Protein AF-K1SUA3-F1 (afdb_monomer_lite)

Structure (mmCIF, N/CA/C/O backbone):
data_AF-K1SUA3-F1
#
_entry.id   AF-K1SUA3-F1
#
loop_
_atom_site.group_PDB
_atom_site.id
_atom_site.type_symbol
_atom_site.label_atom_id
_atom_sit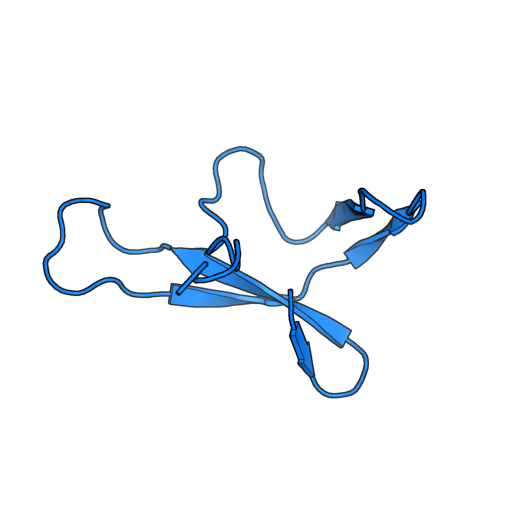e.label_alt_id
_atom_site.label_comp_id
_atom_site.label_asym_id
_atom_site.label_entity_id
_atom_site.label_seq_id
_atom_site.pdbx_PDB_ins_code
_atom_site.Cartn_x
_atom_site.Cartn_y
_atom_site.Cartn_z
_atom_site.occupancy
_atom_site.B_iso_or_equiv
_atom_site.auth_seq_id
_atom_site.auth_comp_id
_atom_site.auth_asym_id
_atom_sit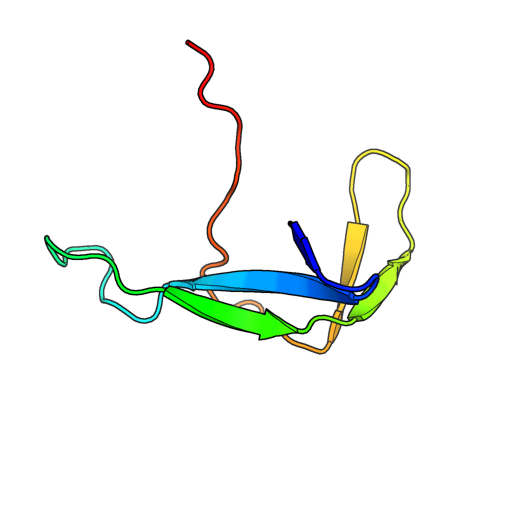e.auth_atom_id
_atom_site.pdbx_PDB_model_num
ATOM 1 N N . MET A 1 1 ? 2.680 4.756 -0.898 1.00 64.56 1 MET A N 1
ATOM 2 C CA . MET A 1 1 ? 3.338 3.480 -1.238 1.00 64.56 1 MET A CA 1
ATOM 3 C C . MET A 1 1 ? 4.659 3.403 -0.494 1.00 64.56 1 MET A C 1
ATOM 5 O O . MET A 1 1 ? 5.314 4.433 -0.384 1.00 64.56 1 MET A O 1
ATOM 9 N N . GLN A 1 2 ? 5.009 2.242 0.055 1.00 71.56 2 GLN A N 1
ATOM 10 C CA . GLN A 1 2 ? 6.313 2.009 0.685 1.00 71.56 2 GLN A CA 1
ATOM 11 C C . GLN A 1 2 ? 7.067 0.921 -0.077 1.00 71.56 2 GLN A C 1
ATOM 13 O O . GLN A 1 2 ? 6.449 0.076 -0.721 1.00 71.56 2 GLN A O 1
ATOM 18 N N . PHE A 1 3 ? 8.394 0.969 -0.001 1.00 75.69 3 PHE A N 1
ATOM 19 C CA . PHE A 1 3 ? 9.278 -0.052 -0.544 1.00 75.69 3 PHE A CA 1
ATOM 20 C C . PHE A 1 3 ? 10.020 -0.678 0.629 1.00 75.69 3 PHE A C 1
ATOM 22 O O . PHE A 1 3 ? 10.912 -0.050 1.195 1.00 75.69 3 PHE A O 1
ATOM 29 N N . GLU A 1 4 ? 9.641 -1.894 1.007 1.00 74.75 4 GLU A N 1
ATOM 30 C CA . GLU A 1 4 ? 10.393 -2.674 1.989 1.00 74.75 4 GLU A CA 1
ATOM 31 C C . GLU A 1 4 ? 11.158 -3.770 1.254 1.00 74.75 4 GLU A C 1
ATOM 33 O O . GLU A 1 4 ? 10.599 -4.480 0.420 1.00 74.75 4 GLU A O 1
ATOM 38 N N . GLU A 1 5 ? 12.468 -3.855 1.501 1.00 78.25 5 GLU A N 1
ATOM 39 C CA . GLU A 1 5 ? 13.364 -4.840 0.868 1.00 78.25 5 GLU A CA 1
ATOM 40 C C . GLU A 1 5 ? 13.344 -4.812 -0.676 1.00 78.25 5 GLU A C 1
ATOM 42 O O . GLU A 1 5 ? 13.614 -5.808 -1.346 1.00 78.25 5 GLU A O 1
ATOM 47 N N . GLY A 1 6 ? 13.013 -3.656 -1.262 1.00 79.06 6 GLY A N 1
ATOM 48 C CA . GLY A 1 6 ? 12.908 -3.481 -2.713 1.00 79.06 6 GLY A CA 1
ATOM 49 C C . GLY A 1 6 ? 11.594 -3.975 -3.324 1.00 79.06 6 GLY A C 1
ATOM 50 O O . GLY A 1 6 ? 11.451 -3.935 -4.545 1.00 79.06 6 GLY A O 1
ATOM 51 N N . LYS A 1 7 ? 10.620 -4.402 -2.509 1.00 81.06 7 LYS A N 1
ATOM 52 C CA . LYS A 1 7 ? 9.277 -4.769 -2.970 1.00 81.06 7 LYS A CA 1
ATOM 53 C C . LYS A 1 7 ? 8.265 -3.673 -2.634 1.00 81.06 7 LYS A C 1
ATOM 55 O O . LYS A 1 7 ? 8.240 -3.189 -1.500 1.00 81.06 7 LYS A O 1
ATOM 60 N N . PRO A 1 8 ? 7.428 -3.263 -3.599 1.00 84.69 8 PRO A N 1
ATOM 61 C CA . PRO A 1 8 ? 6.391 -2.283 -3.344 1.00 84.69 8 PRO A CA 1
ATOM 62 C C . PRO A 1 8 ? 5.250 -2.911 -2.541 1.00 84.69 8 PRO A C 1
ATOM 64 O O . PRO A 1 8 ? 4.691 -3.942 -2.911 1.00 84.69 8 PRO A O 1
ATOM 67 N N . CYS A 1 9 ? 4.880 -2.255 -1.449 1.00 87.50 9 CYS A N 1
ATOM 68 C CA . CYS A 1 9 ? 3.783 -2.666 -0.585 1.00 87.50 9 CYS A CA 1
ATOM 69 C C . CYS A 1 9 ? 2.862 -1.484 -0.260 1.00 87.50 9 CYS A C 1
ATOM 71 O O . CYS A 1 9 ? 3.274 -0.314 -0.194 1.00 87.50 9 CYS A O 1
ATOM 73 N N . VAL A 1 10 ? 1.589 -1.800 -0.042 1.00 88.38 10 VAL A N 1
ATOM 74 C CA . VAL A 1 10 ? 0.551 -0.849 0.357 1.00 88.38 10 VAL A CA 1
ATOM 75 C C . VAL A 1 10 ? -0.159 -1.336 1.612 1.00 88.38 10 VAL A C 1
ATOM 77 O O . VAL A 1 10 ? -0.146 -2.519 1.934 1.00 88.38 10 VAL A O 1
ATOM 80 N N . TYR A 1 11 ? -0.770 -0.406 2.336 1.00 87.62 11 TYR A N 1
ATOM 81 C CA . TYR A 1 11 ? -1.579 -0.714 3.507 1.00 87.62 11 TYR A CA 1
ATOM 82 C C . TYR A 1 11 ? -3.040 -0.545 3.144 1.00 87.62 11 TYR A C 1
ATOM 84 O O . TYR A 1 11 ? -3.408 0.495 2.602 1.00 87.62 11 TYR A O 1
ATOM 92 N N . ILE A 1 12 ? -3.860 -1.540 3.439 1.00 88.62 12 ILE A N 1
ATOM 93 C CA . ILE A 1 12 ? -5.274 -1.555 3.078 1.00 88.62 12 ILE A CA 1
ATOM 94 C C . ILE A 1 12 ? -6.086 -1.508 4.354 1.00 88.62 12 ILE A C 1
ATOM 96 O O . ILE A 1 12 ? -5.818 -2.258 5.291 1.00 88.62 12 ILE A O 1
ATOM 100 N N . LEU A 1 13 ? -7.038 -0.583 4.404 1.00 89.62 13 LEU A N 1
ATOM 101 C CA . LEU A 1 13 ? -7.933 -0.439 5.536 1.00 89.62 13 LEU A CA 1
ATOM 102 C C . LEU A 1 13 ? -8.839 -1.672 5.601 1.00 89.62 13 LEU A C 1
ATOM 104 O O . LEU A 1 13 ? -9.614 -1.929 4.683 1.00 89.62 13 LEU A O 1
ATOM 108 N N . THR A 1 14 ? -8.718 -2.433 6.684 1.00 88.38 14 THR A N 1
ATOM 109 C CA . THR A 1 14 ? -9.555 -3.612 6.951 1.00 88.38 14 THR A CA 1
ATOM 110 C C . THR A 1 14 ? -10.650 -3.327 7.968 1.00 88.38 14 THR A C 1
ATOM 112 O O . THR A 1 14 ? -11.636 -4.058 8.032 1.00 88.38 14 THR A O 1
ATOM 115 N N . SER A 1 15 ? -10.500 -2.257 8.749 1.00 87.75 15 SER A N 1
ATOM 116 C CA . SER A 1 15 ? -11.549 -1.784 9.647 1.00 87.75 15 SER A CA 1
ATOM 117 C C . SER A 1 15 ? -12.649 -1.025 8.898 1.00 87.75 15 SER A C 1
ATOM 119 O O . SER A 1 15 ? -12.380 -0.405 7.867 1.00 87.75 15 SER A O 1
ATOM 121 N N . PRO A 1 16 ? -13.877 -1.003 9.439 1.00 85.69 16 PRO A N 1
ATOM 122 C CA . PRO A 1 16 ? -14.902 -0.055 9.023 1.00 85.69 16 PRO A CA 1
ATOM 123 C C . PRO A 1 16 ? -14.384 1.388 9.084 1.00 85.69 16 PRO A C 1
ATOM 125 O O . PRO A 1 16 ? -13.639 1.756 9.990 1.00 85.69 16 PRO A O 1
ATOM 128 N N . GLU A 1 17 ? -14.799 2.233 8.142 1.00 78.19 17 GLU A N 1
ATOM 129 C CA . GLU A 1 17 ? -14.350 3.635 8.086 1.00 78.19 17 GLU A CA 1
ATOM 130 C C . GLU A 1 17 ? -14.747 4.450 9.314 1.00 78.19 17 GLU A C 1
ATOM 132 O O . GLU A 1 17 ? -14.045 5.383 9.692 1.00 78.19 17 GLU A O 1
ATOM 137 N N . GLU A 1 18 ? -15.863 4.078 9.934 1.00 82.69 18 GLU A N 1
ATOM 138 C CA . GLU A 1 18 ? -16.417 4.730 11.119 1.00 82.69 18 GLU A CA 1
ATOM 139 C C . GLU A 1 18 ? -15.820 4.183 12.424 1.00 82.69 18 GLU A C 1
ATOM 141 O O . GLU A 1 18 ? -16.185 4.629 13.513 1.00 82.69 18 GLU A O 1
ATOM 146 N N . SER A 1 19 ? -14.915 3.201 12.344 1.00 83.75 19 SER A N 1
ATOM 147 C CA . SER A 1 19 ? -14.274 2.657 13.532 1.00 83.75 19 SER A CA 1
ATOM 148 C C . SER A 1 19 ? -13.309 3.679 14.142 1.00 83.75 19 SER A C 1
ATOM 150 O O . SER A 1 19 ? -12.472 4.237 13.429 1.00 83.75 19 SER A O 1
ATOM 152 N N . PRO A 1 20 ? -13.373 3.899 15.470 1.00 82.31 20 PRO A N 1
ATOM 153 C CA . PRO A 1 20 ? -12.456 4.808 16.159 1.00 82.31 20 PRO A CA 1
ATOM 154 C C . PRO A 1 20 ? -11.000 4.329 16.069 1.00 82.31 20 PRO A C 1
ATOM 156 O O . PRO A 1 20 ? -10.078 5.140 16.080 1.00 82.31 20 PRO A O 1
ATOM 159 N N . GLU A 1 21 ? -10.797 3.016 15.943 1.00 85.44 21 GLU A N 1
ATOM 160 C CA . GLU A 1 21 ? -9.505 2.396 15.676 1.00 85.44 21 GLU A CA 1
ATOM 161 C C . GLU A 1 21 ? -9.486 1.867 14.240 1.00 85.44 21 GLU A C 1
ATOM 163 O O . GLU A 1 21 ? -10.222 0.947 13.891 1.00 85.44 21 GLU A O 1
ATOM 168 N N . GLN A 1 22 ? -8.639 2.456 13.397 1.00 87.69 22 GLN A N 1
ATOM 169 C CA . GLN A 1 22 ? -8.456 2.019 12.016 1.00 87.69 22 GLN A CA 1
ATOM 170 C C . GLN A 1 22 ? -7.356 0.956 11.938 1.00 87.69 22 GLN A C 1
ATOM 172 O O . GLN A 1 22 ? -6.181 1.251 12.169 1.00 87.69 22 GLN A O 1
ATOM 177 N N . THR A 1 23 ? -7.714 -0.277 11.572 1.00 88.19 23 THR A N 1
ATOM 178 C CA . THR A 1 23 ? -6.741 -1.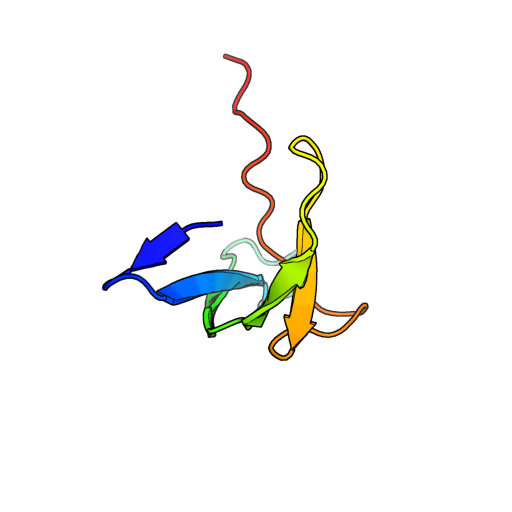348 11.299 1.00 88.19 23 THR A CA 1
ATOM 179 C C . THR A 1 23 ? -6.349 -1.395 9.831 1.00 88.19 23 THR A C 1
ATOM 181 O O . THR A 1 23 ? -7.195 -1.306 8.938 1.00 88.19 23 THR A O 1
ATOM 184 N N . PHE A 1 24 ? -5.057 -1.601 9.585 1.00 89.50 24 PHE A N 1
ATOM 185 C CA . PHE A 1 24 ? -4.506 -1.716 8.244 1.00 89.50 24 PHE A CA 1
ATOM 186 C C . PHE A 1 24 ? -3.768 -3.036 8.073 1.00 89.50 24 PHE A C 1
ATOM 188 O O . PHE A 1 24 ? -2.976 -3.426 8.929 1.00 89.50 24 PHE A O 1
ATOM 195 N N . GLU A 1 25 ? -3.978 -3.682 6.934 1.00 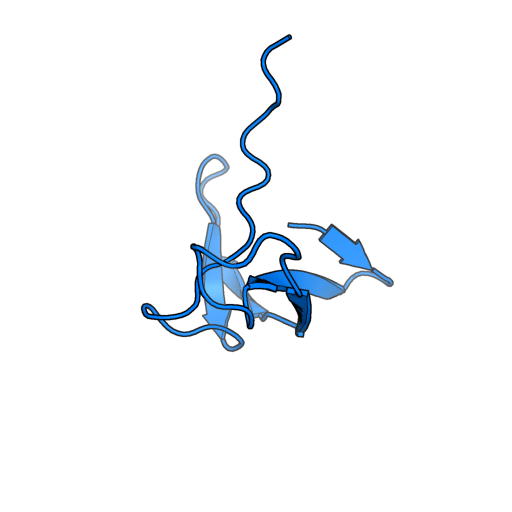88.31 25 GLU A N 1
ATOM 196 C CA . GLU A 1 25 ? -3.221 -4.856 6.521 1.00 88.31 25 GLU A CA 1
ATOM 197 C C . GLU A 1 25 ? -2.174 -4.462 5.480 1.00 88.31 25 GLU A C 1
ATOM 199 O O . GLU A 1 25 ? -2.483 -3.778 4.502 1.00 88.31 25 GLU A O 1
ATOM 204 N N . LYS A 1 26 ? -0.923 -4.884 5.690 1.00 89.12 26 LYS A N 1
ATOM 205 C CA . LYS A 1 26 ? 0.143 -4.724 4.698 1.00 89.12 26 LYS A CA 1
ATOM 206 C C . LYS A 1 26 ? -0.055 -5.753 3.591 1.00 89.12 26 LYS A C 1
ATOM 208 O O . LYS A 1 26 ? -0.120 -6.948 3.869 1.00 89.12 26 LYS A O 1
ATOM 213 N N . ARG A 1 27 ? -0.076 -5.290 2.346 1.00 87.94 27 ARG A N 1
ATOM 214 C CA . ARG A 1 27 ? -0.182 -6.140 1.166 1.00 87.94 27 ARG A CA 1
ATOM 215 C C . ARG A 1 27 ? 0.892 -5.799 0.154 1.00 87.94 27 ARG A C 1
ATOM 217 O O . ARG A 1 27 ? 1.092 -4.632 -0.195 1.00 87.94 27 ARG A O 1
ATOM 224 N N . ASP A 1 28 ? 1.582 -6.832 -0.302 1.00 89.44 28 ASP A N 1
ATOM 225 C CA . ASP A 1 28 ? 2.562 -6.710 -1.371 1.00 89.44 28 ASP A CA 1
ATOM 226 C C . ASP A 1 28 ? 1.829 -6.545 -2.699 1.00 89.44 28 ASP A C 1
ATOM 228 O O . ASP A 1 28 ? 0.861 -7.254 -2.987 1.00 89.44 28 ASP A O 1
ATOM 232 N N . VAL A 1 29 ? 2.284 -5.591 -3.505 1.00 88.50 29 VAL A N 1
ATOM 233 C CA . VAL A 1 29 ? 1.685 -5.292 -4.804 1.00 88.50 29 VAL A CA 1
ATOM 234 C C . VAL A 1 29 ? 2.710 -5.445 -5.907 1.00 88.50 29 VAL A C 1
ATOM 236 O O . VAL A 1 29 ? 3.914 -5.388 -5.682 1.00 88.50 29 VAL A O 1
ATOM 239 N N . THR A 1 30 ? 2.231 -5.653 -7.126 1.00 89.00 30 THR A N 1
ATOM 240 C CA . THR A 1 30 ? 3.071 -5.627 -8.322 1.00 89.00 30 THR A CA 1
ATOM 241 C C . THR A 1 30 ? 2.805 -4.338 -9.072 1.00 89.00 30 THR A C 1
ATOM 243 O O . THR A 1 30 ? 1.667 -4.052 -9.439 1.00 89.00 30 THR A O 1
ATOM 246 N N . LEU A 1 31 ? 3.863 -3.564 -9.283 1.00 87.50 31 LEU A N 1
ATOM 247 C CA . LEU A 1 31 ? 3.806 -2.323 -10.040 1.00 87.50 31 LEU A CA 1
ATOM 248 C C . LEU A 1 31 ? 3.935 -2.587 -11.537 1.00 87.50 31 LEU A C 1
ATOM 250 O O . LEU A 1 31 ? 4.681 -3.472 -11.954 1.00 87.50 31 LEU A O 1
ATOM 254 N N . GLY A 1 32 ? 3.200 -1.804 -12.315 1.00 86.75 32 GLY A N 1
ATOM 255 C CA . GLY A 1 32 ? 3.231 -1.789 -13.769 1.00 86.75 32 GLY A CA 1
ATOM 256 C C . GLY A 1 32 ? 3.895 -0.527 -14.292 1.00 86.75 32 GLY A C 1
ATOM 257 O O . GLY A 1 32 ? 4.920 -0.071 -13.778 1.00 86.75 32 GLY A O 1
ATOM 258 N N . LEU A 1 33 ? 3.304 0.037 -15.341 1.00 87.31 33 LEU A N 1
ATOM 259 C CA . LEU A 1 33 ? 3.823 1.244 -15.967 1.00 87.31 33 LEU A CA 1
ATOM 260 C C . LEU A 1 33 ? 3.619 2.467 -15.065 1.00 87.31 33 LEU A C 1
ATOM 262 O O . LEU A 1 33 ? 2.603 2.612 -14.387 1.00 87.31 33 LEU A O 1
ATOM 266 N N . SER A 1 34 ? 4.601 3.365 -15.079 1.00 89.06 34 SER A N 1
ATOM 267 C CA . SER A 1 34 ? 4.510 4.675 -14.439 1.00 89.06 34 SER A CA 1
ATOM 268 C C . SER A 1 34 ? 4.850 5.756 -15.450 1.00 89.06 34 SER A C 1
ATOM 270 O O . SER A 1 34 ? 5.812 5.621 -16.204 1.00 89.06 34 SER A O 1
ATOM 272 N N . ASP A 1 35 ? 4.072 6.833 -15.445 1.00 86.25 35 ASP A N 1
ATOM 273 C CA . ASP A 1 35 ? 4.297 8.021 -16.275 1.00 86.25 35 ASP A CA 1
ATOM 274 C C . ASP A 1 35 ? 5.036 9.143 -15.510 1.00 86.25 35 ASP A C 1
ATOM 276 O O . ASP A 1 35 ? 5.189 10.253 -16.016 1.00 86.25 35 ASP A O 1
ATOM 280 N N . GLY A 1 36 ? 5.511 8.857 -14.288 1.00 81.25 36 GLY A N 1
ATOM 281 C CA . GLY A 1 36 ? 6.172 9.820 -13.402 1.00 81.25 36 GLY A CA 1
ATOM 282 C C . GLY A 1 36 ? 5.223 10.634 -12.515 1.00 81.25 36 GLY A C 1
ATOM 283 O O . GLY A 1 36 ? 5.695 11.322 -11.611 1.00 81.25 36 GLY A O 1
ATOM 284 N N . VAL A 1 37 ? 3.907 10.530 -12.722 1.00 82.81 37 VAL A N 1
ATOM 285 C CA . VAL A 1 37 ? 2.872 11.145 -11.872 1.00 82.81 37 VAL A CA 1
ATOM 286 C C . VAL A 1 37 ? 1.984 10.064 -11.263 1.00 82.81 37 VAL A C 1
ATOM 288 O O . VAL A 1 37 ? 1.767 10.034 -10.053 1.00 82.81 37 VAL A O 1
ATOM 291 N N . ASN A 1 38 ? 1.521 9.145 -12.100 1.00 83.44 38 ASN A N 1
ATOM 292 C CA . ASN A 1 38 ? 0.713 7.994 -11.755 1.00 83.44 38 ASN A CA 1
ATOM 293 C C . ASN A 1 38 ? 1.516 6.705 -11.931 1.00 83.44 38 ASN A C 1
ATOM 295 O O . ASN A 1 38 ? 2.492 6.618 -12.686 1.00 83.44 38 ASN A O 1
ATOM 299 N N . ILE A 1 39 ? 1.083 5.674 -11.217 1.00 85.25 39 ILE A N 1
ATOM 300 C CA . ILE A 1 39 ? 1.632 4.335 -11.342 1.00 85.25 39 ILE A CA 1
ATOM 301 C C . ILE A 1 39 ? 0.504 3.317 -11.388 1.00 85.25 39 ILE A C 1
ATOM 303 O O . ILE A 1 39 ? -0.461 3.403 -10.631 1.00 85.25 39 ILE A O 1
ATOM 307 N N . GLU A 1 40 ? 0.636 2.358 -12.291 1.00 85.88 40 GLU A N 1
ATOM 308 C CA . GLU A 1 40 ? -0.278 1.237 -12.417 1.00 85.88 40 GLU A CA 1
ATOM 309 C C . GLU A 1 40 ? 0.052 0.157 -11.381 1.00 85.88 40 GLU A C 1
ATOM 311 O O . GLU A 1 40 ? 1.218 -0.187 -11.164 1.00 85.88 40 GLU A O 1
ATOM 316 N N . ILE A 1 41 ? -0.983 -0.409 -10.758 1.00 86.75 41 ILE A N 1
ATOM 317 C CA . ILE A 1 41 ? -0.863 -1.619 -9.944 1.00 86.75 41 ILE A CA 1
ATOM 318 C C . ILE A 1 41 ? -1.454 -2.774 -10.747 1.00 86.75 41 ILE A C 1
ATOM 320 O O . ILE A 1 41 ? -2.644 -2.789 -11.042 1.00 86.75 41 ILE A O 1
ATOM 324 N N . VAL A 1 42 ? -0.611 -3.744 -11.091 1.00 88.69 42 VAL A N 1
ATOM 325 C CA . VAL A 1 42 ? -0.974 -4.904 -11.921 1.00 88.69 42 VAL A CA 1
ATOM 326 C C . VAL A 1 42 ? -1.608 -6.010 -11.075 1.00 88.69 42 VAL A C 1
ATOM 328 O O . VAL A 1 42 ? -2.416 -6.791 -11.568 1.00 88.69 42 VAL A O 1
ATOM 331 N N . SER A 1 43 ? -1.223 -6.113 -9.799 1.00 87.25 43 SER A N 1
ATOM 332 C CA . SER A 1 43 ? -1.733 -7.140 -8.886 1.00 87.25 43 SER A CA 1
ATOM 333 C C . SER A 1 43 ? -1.499 -6.772 -7.420 1.00 87.25 43 SER A C 1
ATOM 335 O O . SER A 1 43 ? -0.602 -5.988 -7.103 1.00 87.25 43 SER A O 1
ATOM 337 N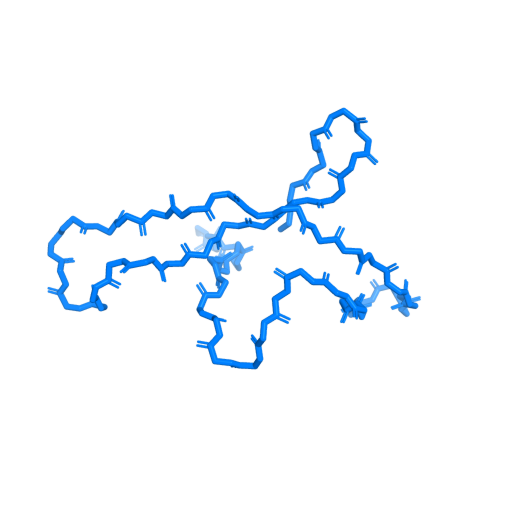 N . GLY A 1 44 ? -2.285 -7.375 -6.527 1.00 84.50 44 GLY A N 1
ATOM 338 C CA . GLY A 1 44 ? -2.161 -7.252 -5.071 1.00 84.50 44 GLY A CA 1
ATOM 339 C C . GLY A 1 44 ? -3.212 -6.357 -4.411 1.00 84.50 44 GLY A C 1
ATOM 340 O O . GLY A 1 44 ? -3.311 -6.366 -3.188 1.00 84.50 44 GLY A O 1
ATOM 341 N N . VAL A 1 45 ? -4.028 -5.637 -5.188 1.00 85.00 45 VAL A N 1
ATOM 342 C CA . VAL A 1 45 ? -5.206 -4.888 -4.714 1.00 85.00 45 VAL A CA 1
ATOM 343 C C . VAL A 1 45 ? -6.349 -4.987 -5.714 1.00 85.00 45 VAL A C 1
ATOM 345 O O . VAL A 1 45 ? -6.130 -5.223 -6.900 1.00 85.00 45 VAL A O 1
ATOM 348 N N . THR A 1 46 ? -7.564 -4.793 -5.224 1.00 84.38 46 THR A N 1
ATOM 349 C CA . THR A 1 46 ? -8.794 -4.688 -6.007 1.00 84.38 46 THR A CA 1
ATOM 350 C C . THR A 1 46 ? -9.306 -3.250 -5.997 1.00 84.38 46 THR A C 1
ATOM 352 O O . THR A 1 46 ? -8.947 -2.463 -5.124 1.00 84.38 46 THR A O 1
ATOM 355 N N . GLU A 1 47 ? -10.191 -2.899 -6.931 1.00 81.50 47 GLU A N 1
ATOM 356 C CA . GLU A 1 47 ? -10.812 -1.562 -6.981 1.00 81.50 47 GLU A CA 1
ATOM 357 C C . GLU A 1 47 ? -11.629 -1.228 -5.721 1.00 81.50 47 GLU A C 1
ATOM 359 O O . GLU A 1 47 ? -11.858 -0.062 -5.408 1.00 81.50 47 GLU A O 1
ATOM 364 N N . THR A 1 48 ? -12.056 -2.250 -4.976 1.00 83.06 48 THR A N 1
ATOM 365 C CA . THR A 1 48 ? -12.790 -2.097 -3.716 1.00 83.06 48 THR A CA 1
ATOM 366 C C . THR A 1 48 ? -11.887 -1.904 -2.499 1.00 83.06 48 THR A C 1
ATOM 368 O O . THR A 1 48 ? -12.377 -1.505 -1.442 1.00 83.06 48 THR A O 1
ATOM 371 N N . ASP A 1 49 ? -10.584 -2.182 -2.611 1.00 86.06 49 ASP A N 1
ATOM 372 C CA . ASP A 1 49 ? -9.652 -2.040 -1.495 1.00 86.06 49 ASP A CA 1
ATOM 373 C C . ASP A 1 49 ? -9.373 -0.560 -1.207 1.00 86.06 49 ASP A C 1
ATOM 375 O O . ASP A 1 49 ? -8.854 0.189 -2.038 1.00 86.06 49 ASP A O 1
ATOM 379 N N . LYS A 1 50 ? -9.645 -0.138 0.032 1.00 83.94 50 LYS A N 1
ATOM 380 C CA . LYS A 1 50 ? -9.280 1.200 0.505 1.00 83.94 50 LYS A CA 1
ATOM 381 C C . LYS A 1 50 ? -7.811 1.225 0.880 1.00 83.94 50 LYS A C 1
ATOM 383 O O . LYS A 1 50 ? -7.424 0.971 2.021 1.00 83.94 50 LYS A O 1
ATOM 388 N N . VAL A 1 51 ? -6.978 1.534 -0.106 1.00 83.75 51 VAL A N 1
ATOM 389 C CA . VAL A 1 51 ? -5.553 1.763 0.116 1.00 83.75 51 VAL A CA 1
ATOM 390 C C . VAL A 1 51 ? -5.378 3.029 0.947 1.00 83.75 51 VAL A C 1
ATOM 392 O O . VAL A 1 51 ? -5.910 4.090 0.620 1.00 83.75 51 VAL A O 1
ATOM 395 N N . ARG A 1 52 ? -4.593 2.930 2.020 1.00 80.94 52 ARG A N 1
ATOM 396 C CA . ARG A 1 52 ? -4.206 4.065 2.849 1.00 80.94 52 ARG A CA 1
ATOM 397 C C . ARG A 1 52 ? -3.492 5.084 1.974 1.00 80.94 52 ARG A C 1
ATOM 399 O O . ARG A 1 52 ? -2.342 4.886 1.572 1.00 80.94 52 ARG A O 1
ATOM 406 N N . ASN A 1 53 ? -4.182 6.178 1.687 1.00 61.97 53 ASN A N 1
ATOM 407 C CA . ASN A 1 53 ? -3.612 7.224 0.875 1.00 61.97 53 ASN A CA 1
ATOM 408 C C . ASN A 1 53 ? -2.590 8.010 1.709 1.00 61.97 53 ASN A C 1
ATOM 410 O O . ASN A 1 53 ? -2.930 8.603 2.729 1.00 61.97 53 ASN A O 1
ATOM 414 N N . LEU A 1 54 ? -1.327 7.995 1.283 1.00 56.44 54 LEU A N 1
ATOM 415 C CA . LEU A 1 54 ? -0.298 8.906 1.785 1.00 56.44 54 LEU A CA 1
ATOM 416 C C . LEU A 1 54 ? -0.375 10.216 0.985 1.00 56.44 54 LEU A C 1
ATOM 418 O O . LEU A 1 54 ? 0.641 10.676 0.466 1.00 56.44 54 LEU A O 1
ATOM 422 N N . GLN A 1 55 ? -1.567 10.796 0.803 1.00 45.41 55 GLN A N 1
ATOM 423 C CA . GLN A 1 55 ? -1.617 12.180 0.345 1.00 45.41 55 GLN A CA 1
ATOM 424 C C . GLN A 1 55 ? -1.077 13.017 1.493 1.00 45.41 55 GLN A C 1
ATOM 426 O O . GLN A 1 55 ? -1.511 12.881 2.637 1.00 45.41 55 GLN A O 1
ATOM 431 N N . GLN A 1 56 ? -0.042 13.778 1.151 1.00 44.59 56 GLN A N 1
ATOM 432 C CA . GLN A 1 56 ? 0.697 14.700 1.992 1.00 44.59 56 GLN A CA 1
ATOM 433 C C . GLN A 1 56 ? -0.205 15.310 3.065 1.00 44.59 56 GLN A C 1
ATOM 435 O O . GLN A 1 56 ? -1.225 15.925 2.757 1.00 44.59 56 GLN A O 1
ATOM 440 N N . GLN A 1 57 ? 0.214 15.185 4.326 1.00 37.38 57 GLN A N 1
ATOM 441 C CA . GLN A 1 57 ? -0.071 16.245 5.280 1.00 37.38 57 GLN A CA 1
ATOM 442 C C . GLN A 1 57 ? 0.566 17.508 4.696 1.00 37.38 57 GLN A C 1
ATOM 444 O O . GLN A 1 57 ? 1.759 17.745 4.868 1.00 37.38 57 GLN A O 1
ATOM 449 N N . SER A 1 58 ? -0.214 18.270 3.932 1.00 38.44 58 SER A N 1
ATOM 450 C CA . SER A 1 58 ? 0.025 19.696 3.785 1.00 38.44 58 SER A CA 1
ATOM 451 C C . SER A 1 58 ? -0.187 20.272 5.179 1.00 38.44 58 SER A C 1
ATOM 453 O O . SER A 1 58 ? -1.323 20.390 5.640 1.00 38.44 58 SER A O 1
ATOM 455 N N . ILE A 1 59 ? 0.927 20.464 5.881 1.00 41.97 59 ILE A N 1
ATOM 456 C CA . ILE A 1 59 ? 1.004 21.265 7.102 1.00 41.97 59 ILE A CA 1
ATOM 457 C C . ILE A 1 59 ? 0.798 22.727 6.705 1.00 41.97 59 ILE A C 1
ATOM 459 O O . ILE A 1 59 ? 1.359 23.117 5.653 1.00 41.97 59 ILE A O 1
#

pLDDT: mean 80.01, std 13.42, range [37.38, 89.62]

Sequence (59 aa):
MQFEEGKPCVYILTSPEESPEQTFEKRDVTLGLSDGVNIEIVSGVTETDKVRNLQQQSI

Radius of gyration: 12.65 Å; chains: 1; bounding box: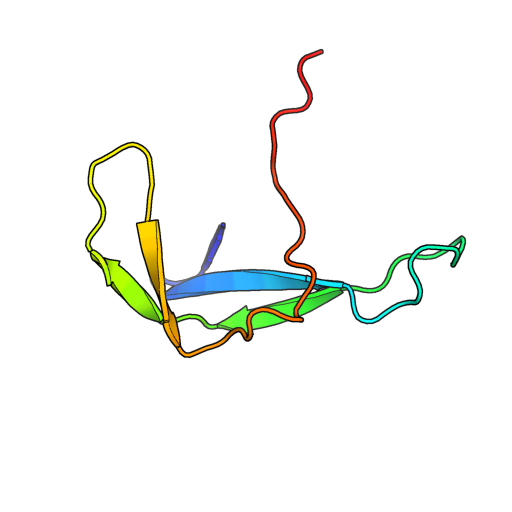 30×28×32 Å

Foldseek 3Di:
DDADPNFDKWWWFPDDPPDPDTDTDIWTWDWDDDPPPDTDTPDTDDPPTHTDDPPDPPD

InterPro domains:
  IPR058649 CzcB-like, C-terminal circularly permuted SH3-like domain [PF25975] (4-50)

Organism: NCBI:txid408170

Secondary structure (DSSP, 8-state):
-EEETTEEEEEEE-S-TT-SS--EEEEE-EEEEE-SS-EEEEES--TT--B--------